Protein AF-A0A357LAF7-F1 (afdb_monomer)

Foldseek 3Di:
DDFQKKWWFQPCAPNDRDIFIWTFHPDADPVRGTWTFGQDPPGTDGHPCRPVGHTPDIDHD

Solvent-accessible surface area (backbone atoms only — not comparable to full-atom values): 3640 Å² total; per-residue (Å²): 140,50,60,71,26,37,40,30,29,21,76,46,47,94,81,46,88,42,75,47,65,34,34,32,34,83,51,68,38,98,87,77,42,50,19,22,44,34,62,82,78,92,49,79,41,80,37,79,53,78,74,76,45,52,72,75,47,77,48,70,135

Radius of gyration: 11.18 Å; Cα contacts (8 Å, |Δi|>4): 128; chains: 1; bounding box: 29×18×24 Å

Mean predicted aligned error: 2.83 Å

Structure (mmCIF, N/CA/C/O backbone):
data_AF-A0A357LAF7-F1
#
_entry.id   AF-A0A357LAF7-F1
#
loop_
_atom_site.group_PDB
_atom_site.id
_atom_site.type_symbol
_atom_site.label_atom_id
_atom_site.label_alt_id
_atom_site.label_comp_id
_atom_site.label_asym_id
_atom_site.label_entity_id
_atom_site.label_seq_id
_atom_site.pdbx_PDB_ins_code
_atom_site.Cartn_x
_atom_site.Cartn_y
_atom_site.Cartn_z
_atom_site.occupancy
_atom_site.B_iso_or_equiv
_atom_site.auth_seq_id
_atom_site.auth_comp_id
_atom_site.auth_asym_id
_atom_site.auth_atom_id
_atom_site.pdbx_PDB_model_num
ATOM 1 N N . TYR A 1 1 ? -9.553 -3.816 5.315 1.00 93.56 1 TYR A N 1
ATOM 2 C CA . TYR A 1 1 ? -8.969 -2.559 4.819 1.00 93.56 1 TYR A CA 1
ATOM 3 C C . TYR A 1 1 ? -10.092 -1.691 4.321 1.00 93.56 1 TYR A C 1
ATOM 5 O O . TYR A 1 1 ? -10.909 -2.171 3.544 1.00 93.56 1 TYR A O 1
ATOM 13 N N . ARG A 1 2 ? -10.185 -0.478 4.849 1.00 96.88 2 ARG A N 1
ATOM 14 C CA . ARG A 1 2 ? -11.201 0.513 4.496 1.00 96.88 2 ARG A CA 1
ATOM 15 C C . ARG A 1 2 ? -10.516 1.689 3.815 1.00 96.88 2 ARG A C 1
ATOM 17 O O . ARG A 1 2 ? -9.364 1.975 4.134 1.00 96.88 2 ARG A O 1
ATOM 24 N N . ALA A 1 3 ? -11.227 2.371 2.921 1.00 97.69 3 ALA A N 1
ATOM 25 C CA . ALA A 1 3 ? -10.721 3.595 2.314 1.00 97.69 3 ALA A CA 1
ATOM 26 C C . ALA A 1 3 ? -10.230 4.573 3.402 1.00 97.69 3 ALA A C 1
ATOM 28 O O . ALA A 1 3 ? -10.852 4.693 4.470 1.00 97.69 3 ALA A O 1
ATOM 29 N N . GLY A 1 4 ? -9.075 5.190 3.153 1.00 97.81 4 GLY A N 1
ATOM 30 C CA . GLY A 1 4 ? -8.375 6.068 4.092 1.00 97.81 4 GLY A CA 1
ATOM 31 C C . GLY A 1 4 ? -7.474 5.359 5.111 1.00 97.81 4 GLY A C 1
ATOM 32 O O . GLY A 1 4 ? -6.714 6.039 5.791 1.00 97.81 4 GLY A O 1
ATOM 33 N N . ASP A 1 5 ? -7.506 4.022 5.218 1.00 98.50 5 ASP A N 1
ATOM 34 C CA . ASP A 1 5 ? -6.490 3.308 6.004 1.00 98.50 5 ASP A CA 1
ATOM 35 C C . ASP A 1 5 ? -5.098 3.561 5.395 1.00 98.50 5 ASP A C 1
ATOM 37 O O . ASP A 1 5 ? -4.913 3.451 4.178 1.00 98.50 5 ASP A O 1
ATOM 41 N N . ILE A 1 6 ? -4.108 3.827 6.246 1.00 98.25 6 ILE A N 1
ATOM 42 C CA . ILE A 1 6 ? -2.693 3.878 5.872 1.00 98.25 6 ILE A CA 1
ATOM 43 C C . ILE A 1 6 ? -2.079 2.518 6.187 1.00 98.25 6 ILE A C 1
ATOM 45 O O . ILE A 1 6 ? -2.252 1.976 7.280 1.00 98.25 6 ILE A O 1
ATOM 49 N N . VAL A 1 7 ? -1.352 1.957 5.231 1.00 98.12 7 VAL A N 1
ATOM 50 C CA . VAL A 1 7 ? -0.634 0.689 5.377 1.00 98.12 7 VAL A CA 1
ATOM 51 C C . VAL A 1 7 ? 0.857 0.926 5.204 1.00 98.12 7 VAL A C 1
ATOM 53 O O . VAL A 1 7 ? 1.263 1.712 4.350 1.00 98.12 7 VAL A O 1
ATOM 56 N N . ALA A 1 8 ? 1.660 0.258 6.027 1.00 97.00 8 ALA A N 1
ATOM 57 C CA . ALA A 1 8 ? 3.114 0.305 5.977 1.00 97.00 8 ALA A CA 1
ATOM 58 C C . ALA A 1 8 ? 3.677 -1.089 5.672 1.00 97.00 8 ALA A C 1
ATOM 60 O O . ALA A 1 8 ? 3.171 -2.093 6.180 1.00 97.00 8 ALA A O 1
ATOM 61 N N . TRP A 1 9 ? 4.729 -1.141 4.859 1.00 96.50 9 TRP A N 1
ATOM 62 C CA . TRP A 1 9 ? 5.418 -2.362 4.442 1.00 96.50 9 TRP A CA 1
ATOM 63 C C . TRP A 1 9 ? 6.929 -2.276 4.661 1.00 96.50 9 TRP A C 1
ATOM 65 O O . TRP A 1 9 ? 7.502 -1.185 4.674 1.00 96.50 9 TRP A O 1
ATOM 75 N N . SER A 1 10 ? 7.580 -3.444 4.710 1.00 95.38 10 SER A N 1
ATOM 76 C CA . SER A 1 10 ? 9.000 -3.594 4.362 1.00 95.38 10 SER A CA 1
ATOM 77 C C . SER A 1 10 ? 9.120 -4.207 2.964 1.00 95.38 10 SER A C 1
ATOM 79 O O . SER A 1 10 ? 8.785 -5.376 2.771 1.00 95.38 10 SER A O 1
ATOM 81 N N . LEU A 1 11 ? 9.619 -3.446 1.983 1.00 94.19 11 LEU A N 1
ATOM 82 C CA . LEU A 1 11 ? 9.783 -3.930 0.602 1.00 94.19 11 LEU A CA 1
ATOM 83 C C . LEU A 1 11 ? 10.921 -4.953 0.453 1.00 94.19 11 LEU A C 1
ATOM 85 O O . LEU A 1 11 ? 10.941 -5.715 -0.511 1.00 94.19 11 LEU A O 1
ATOM 89 N N . GLU A 1 12 ? 11.863 -4.974 1.395 1.00 92.00 12 GLU A N 1
ATOM 90 C CA . GLU A 1 12 ? 12.948 -5.965 1.468 1.00 92.00 12 GLU A CA 1
ATOM 91 C C . GLU A 1 12 ? 12.599 -7.161 2.371 1.00 92.00 12 GLU A C 1
ATOM 93 O O . GLU A 1 12 ? 13.364 -8.126 2.461 1.00 92.00 12 GLU A O 1
ATOM 98 N N . GLY A 1 13 ? 11.434 -7.131 3.026 1.00 84.31 13 GLY A N 1
ATOM 99 C CA . GLY A 1 13 ? 11.007 -8.159 3.968 1.00 84.31 13 GLY A CA 1
ATOM 100 C C . GLY A 1 13 ? 12.017 -8.348 5.101 1.00 84.31 13 GLY A C 1
ATOM 101 O O . GLY A 1 13 ? 12.360 -7.386 5.781 1.00 84.31 13 GLY A O 1
ATOM 102 N N . GLY A 1 14 ? 12.477 -9.588 5.301 1.00 78.31 14 GLY A N 1
ATOM 103 C CA . GLY A 1 14 ? 13.474 -9.943 6.321 1.00 78.31 14 GLY A CA 1
ATOM 104 C C . GLY A 1 14 ? 14.936 -9.747 5.899 1.00 78.31 14 GLY A C 1
ATOM 105 O O . GLY A 1 14 ? 15.829 -10.073 6.672 1.00 78.31 14 GLY A O 1
ATOM 106 N N . LYS A 1 15 ? 15.198 -9.262 4.677 1.00 85.06 15 LYS A N 1
ATOM 107 C CA . LYS A 1 15 ? 16.562 -9.097 4.136 1.00 85.06 15 LYS A CA 1
ATOM 108 C C . LYS A 1 15 ? 17.144 -7.696 4.352 1.00 85.06 15 LYS A C 1
ATOM 110 O O . LYS A 1 15 ? 18.294 -7.464 4.001 1.00 85.06 15 LYS A O 1
ATOM 115 N N . GLY A 1 16 ? 16.356 -6.778 4.903 1.00 81.88 16 GLY A N 1
ATOM 116 C CA . GLY A 1 16 ? 16.727 -5.384 5.108 1.00 81.88 16 GLY A CA 1
ATOM 117 C C . GLY A 1 16 ? 15.501 -4.523 5.402 1.00 81.88 16 GLY A C 1
ATOM 118 O O . GLY A 1 16 ? 14.370 -5.017 5.426 1.00 81.88 16 GLY A O 1
ATOM 119 N N . PHE A 1 17 ? 15.721 -3.237 5.668 1.00 80.62 17 PHE A N 1
ATOM 120 C CA . PHE A 1 17 ? 14.658 -2.297 6.011 1.00 80.62 17 PHE A CA 1
ATOM 121 C C . PHE A 1 17 ? 14.498 -1.249 4.911 1.00 80.62 17 PHE A C 1
ATOM 123 O O . PHE A 1 17 ? 15.116 -0.186 4.936 1.00 80.62 17 PHE A O 1
ATOM 130 N N . ARG A 1 18 ? 13.618 -1.551 3.952 1.00 93.00 18 ARG A N 1
ATOM 131 C CA . ARG A 1 18 ? 13.169 -0.605 2.924 1.00 93.00 18 ARG A CA 1
ATOM 132 C C . ARG A 1 18 ? 11.703 -0.242 3.174 1.00 93.00 18 ARG A C 1
ATOM 134 O O . ARG A 1 18 ? 10.819 -0.891 2.603 1.00 93.00 18 ARG A O 1
ATOM 141 N N . PRO A 1 19 ? 11.428 0.730 4.062 1.00 94.81 19 PRO A N 1
ATOM 142 C CA . PRO A 1 19 ? 10.069 1.075 4.448 1.00 94.81 19 PRO A CA 1
ATOM 143 C C . PRO A 1 19 ? 9.311 1.696 3.277 1.00 94.81 19 PRO A C 1
ATOM 145 O O . PRO A 1 19 ? 9.859 2.468 2.489 1.00 94.81 19 PRO A O 1
ATOM 148 N N . HIS A 1 20 ? 8.025 1.380 3.178 1.00 96.94 20 HIS A N 1
ATOM 149 C CA . HIS A 1 20 ? 7.128 2.038 2.239 1.00 96.94 20 HIS A CA 1
ATOM 150 C C . HIS A 1 20 ? 5.723 2.141 2.818 1.00 96.94 20 HIS A C 1
ATOM 152 O O . HIS A 1 20 ? 5.334 1.320 3.645 1.00 96.94 20 HIS A O 1
ATOM 158 N N . ILE A 1 21 ? 4.958 3.131 2.367 1.00 97.56 21 ILE A N 1
ATOM 159 C CA . I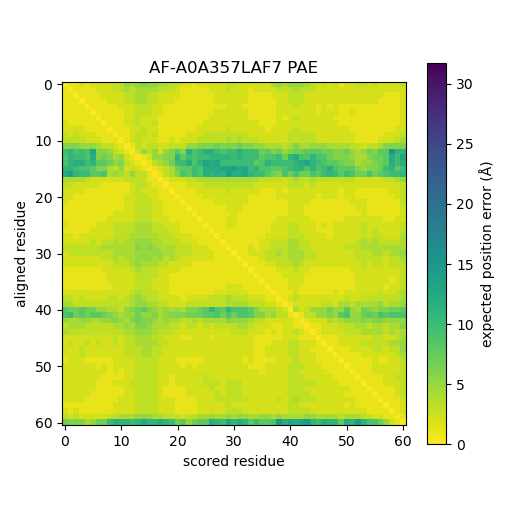LE A 1 21 ? 3.569 3.326 2.780 1.00 97.56 21 ILE A CA 1
ATOM 160 C C . ILE A 1 21 ? 2.648 3.409 1.571 1.00 97.56 21 ILE A C 1
ATOM 162 O O . ILE A 1 21 ? 3.062 3.774 0.472 1.00 97.56 21 ILE A O 1
ATOM 166 N N . GLY A 1 22 ? 1.377 3.110 1.786 1.00 97.50 22 GLY A N 1
ATOM 167 C CA . GLY A 1 22 ? 0.330 3.364 0.814 1.00 97.50 22 GLY A CA 1
ATOM 168 C C . GLY A 1 22 ? -0.991 3.655 1.499 1.00 97.50 22 GLY A C 1
ATOM 169 O O . GLY A 1 22 ? -1.183 3.366 2.682 1.00 97.50 22 GLY A O 1
ATOM 170 N N . VAL A 1 23 ? -1.903 4.238 0.734 1.00 98.25 23 VAL A N 1
ATOM 171 C CA . VAL A 1 23 ? -3.246 4.575 1.203 1.00 98.25 23 VAL A CA 1
ATOM 172 C C . VAL A 1 23 ? -4.236 3.627 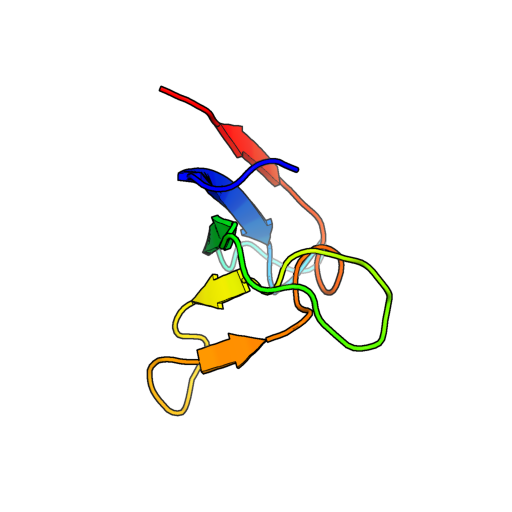0.547 1.00 98.25 23 VAL A C 1
ATOM 174 O O . VAL A 1 23 ? -4.247 3.454 -0.675 1.00 98.25 23 VAL A O 1
ATOM 177 N N . VAL A 1 24 ? -5.070 2.998 1.367 1.00 98.38 24 VAL A N 1
ATOM 178 C CA . VAL A 1 24 ? -6.180 2.175 0.896 1.00 98.38 24 VAL 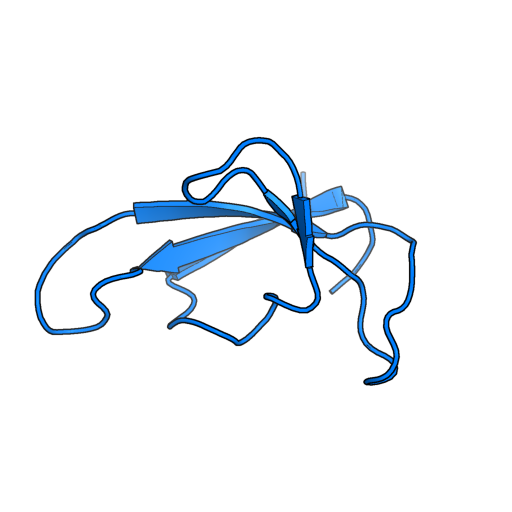A CA 1
ATOM 179 C C . VAL A 1 24 ? -7.215 3.091 0.255 1.00 98.38 24 VAL A C 1
ATOM 181 O O . VAL A 1 24 ? -7.711 4.022 0.890 1.00 98.38 24 VAL A O 1
ATOM 184 N N . THR A 1 25 ? -7.554 2.821 -1.002 1.00 98.38 25 THR A N 1
ATOM 185 C CA . THR A 1 25 ? -8.571 3.586 -1.735 1.00 98.38 25 THR A CA 1
ATOM 186 C C . THR A 1 25 ? -9.947 2.934 -1.631 1.00 98.38 25 THR A C 1
ATOM 188 O O . THR A 1 25 ? -10.104 1.840 -1.092 1.00 98.38 25 THR A O 1
ATOM 191 N N . ASP A 1 26 ? -10.960 3.615 -2.143 1.00 98.06 26 ASP A N 1
ATOM 192 C CA . ASP A 1 26 ? -12.316 3.100 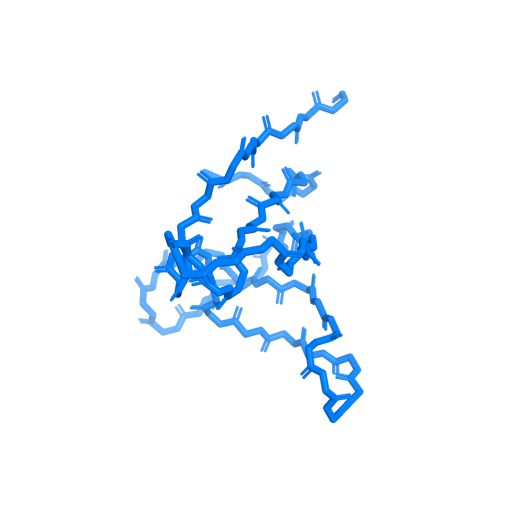-2.333 1.00 98.06 26 ASP A CA 1
ATOM 193 C C . ASP A 1 26 ? -12.481 2.293 -3.636 1.00 98.06 26 ASP A C 1
ATOM 195 O O . ASP A 1 26 ? -13.491 1.614 -3.823 1.0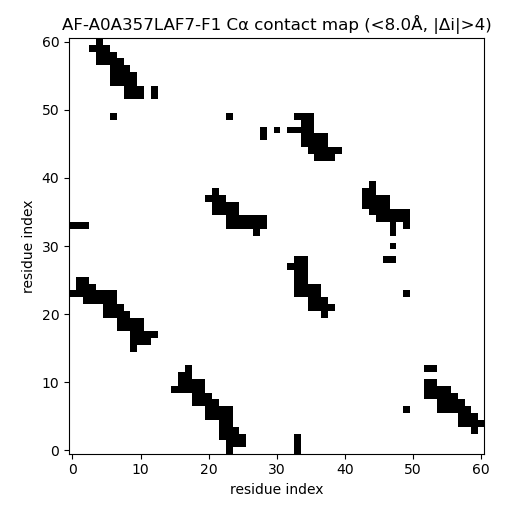0 98.06 26 ASP A O 1
ATOM 199 N N . ARG A 1 27 ? -11.486 2.307 -4.533 1.00 98.25 27 ARG A N 1
ATOM 200 C CA . ARG A 1 27 ? -11.533 1.555 -5.791 1.00 98.25 27 ARG A CA 1
ATOM 201 C C . ARG A 1 27 ? -11.214 0.087 -5.567 1.00 98.25 27 ARG A C 1
ATOM 203 O O . ARG A 1 27 ? -10.176 -0.247 -5.005 1.00 98.25 27 ARG A O 1
ATOM 210 N N . ILE A 1 28 ? -12.061 -0.798 -6.081 1.00 97.62 28 ILE A N 1
ATOM 211 C CA . ILE A 1 28 ? -11.877 -2.247 -5.976 1.00 97.62 28 ILE A CA 1
ATOM 212 C C . ILE A 1 28 ? -11.181 -2.786 -7.230 1.00 97.62 28 ILE A C 1
ATOM 214 O O . ILE A 1 28 ? -11.578 -2.500 -8.358 1.00 97.62 28 ILE A O 1
ATOM 218 N N . GLY A 1 29 ? -10.109 -3.552 -7.030 1.00 96.81 29 GLY A N 1
ATOM 219 C CA . GLY A 1 29 ? -9.388 -4.236 -8.098 1.00 96.81 29 GLY A CA 1
ATOM 220 C C . GLY A 1 29 ? -10.037 -5.563 -8.495 1.00 96.81 29 GLY A C 1
ATOM 221 O O . GLY A 1 29 ? -10.956 -6.053 -7.845 1.00 96.81 29 GLY A O 1
ATOM 222 N N . ARG A 1 30 ? -9.487 -6.213 -9.528 1.00 95.88 30 ARG A N 1
ATOM 223 C CA . ARG A 1 30 ? -9.980 -7.514 -10.029 1.00 95.88 30 ARG A CA 1
ATOM 224 C C . ARG A 1 30 ? -10.008 -8.624 -8.972 1.00 95.88 30 ARG A C 1
ATOM 226 O O . ARG A 1 30 ? -10.800 -9.546 -9.087 1.00 95.88 30 ARG A O 1
ATOM 233 N N . SER A 1 31 ? -9.162 -8.534 -7.946 1.00 94.88 31 SER A N 1
ATOM 234 C CA . SER A 1 31 ? -9.112 -9.487 -6.830 1.00 94.88 31 SER A CA 1
ATOM 235 C C . SER A 1 31 ? -10.223 -9.294 -5.788 1.00 94.88 31 SER A C 1
ATOM 237 O O . SER A 1 31 ? -10.200 -9.962 -4.757 1.00 94.88 31 SER A O 1
ATOM 239 N N . GLY A 1 32 ? -11.150 -8.350 -5.995 1.00 96.56 32 GLY A N 1
ATOM 240 C CA . GLY A 1 32 ? -12.190 -7.999 -5.021 1.00 96.56 32 GLY A CA 1
ATOM 241 C C . GLY A 1 32 ? -11.669 -7.206 -3.816 1.00 96.56 32 GLY A C 1
ATOM 242 O O . GLY A 1 32 ? -12.401 -6.979 -2.857 1.00 96.56 32 GLY A O 1
ATOM 243 N N . ARG A 1 33 ? -10.401 -6.777 -3.843 1.00 96.31 33 ARG A N 1
ATOM 244 C CA . ARG A 1 33 ? -9.748 -6.017 -2.768 1.00 96.31 33 ARG A CA 1
ATOM 245 C C . ARG A 1 33 ? -9.577 -4.547 -3.161 1.00 96.31 33 ARG A C 1
ATOM 247 O O . ARG A 1 33 ? -9.407 -4.268 -4.351 1.00 96.31 33 ARG A O 1
ATOM 254 N N . PRO A 1 34 ? -9.550 -3.620 -2.188 1.00 98.19 34 PRO A N 1
ATOM 255 C CA . PRO A 1 34 ? -9.183 -2.235 -2.446 1.00 98.19 34 PRO A CA 1
ATOM 256 C C . PRO A 1 34 ? -7.828 -2.109 -3.149 1.00 98.19 34 PRO A C 1
ATOM 258 O O . PRO A 1 34 ? -6.863 -2.793 -2.795 1.00 98.19 34 PRO A O 1
ATOM 261 N N . LEU A 1 35 ? -7.753 -1.208 -4.124 1.00 98.31 35 LEU A N 1
ATOM 262 C CA . LEU A 1 35 ? -6.503 -0.749 -4.705 1.00 98.31 35 LEU A CA 1
ATOM 263 C C . LEU A 1 35 ? -5.795 0.180 -3.721 1.00 98.31 35 LEU A C 1
ATO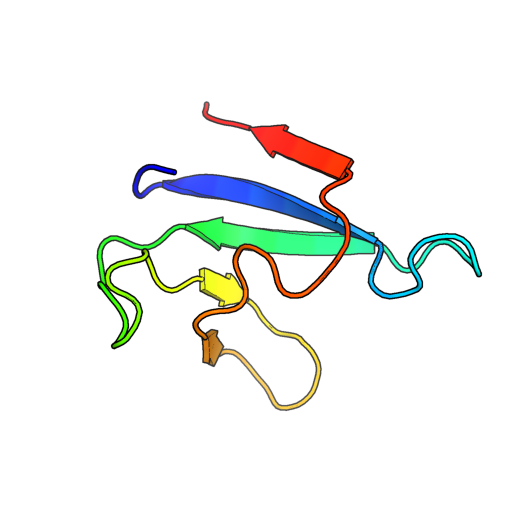M 265 O O . LEU A 1 35 ? -6.415 0.894 -2.928 1.00 98.31 35 LEU A O 1
ATOM 269 N N . ILE A 1 36 ? -4.478 0.179 -3.812 1.00 98.25 36 ILE A N 1
ATOM 270 C CA . ILE A 1 36 ? -3.582 1.013 -3.034 1.00 98.25 36 ILE A CA 1
ATOM 271 C C . ILE A 1 36 ? -3.106 2.164 -3.905 1.00 98.25 36 ILE A C 1
ATOM 273 O O . ILE A 1 36 ? -2.576 1.921 -4.989 1.00 98.25 36 ILE A O 1
ATOM 277 N N . ALA A 1 37 ? -3.227 3.389 -3.398 1.00 98.06 37 ALA A N 1
ATOM 278 C CA . ALA A 1 37 ? -2.480 4.534 -3.897 1.00 98.06 37 ALA A CA 1
ATOM 279 C C . ALA A 1 37 ? -1.088 4.544 -3.254 1.00 98.06 37 ALA A C 1
ATOM 281 O O . ALA A 1 37 ? -0.962 4.611 -2.030 1.00 98.06 37 ALA A O 1
ATOM 282 N N . HIS A 1 38 ? -0.048 4.441 -4.075 1.00 97.00 38 HIS A N 1
ATOM 283 C CA . HIS A 1 38 ? 1.344 4.478 -3.630 1.00 97.00 38 HIS A CA 1
ATOM 284 C C . HIS A 1 38 ? 2.264 4.936 -4.773 1.00 97.00 38 HIS A C 1
ATOM 286 O O . HIS A 1 38 ? 1.829 5.072 -5.917 1.00 97.00 38 HIS A O 1
ATOM 292 N N . ASN A 1 39 ? 3.543 5.166 -4.478 1.00 95.44 39 ASN A N 1
ATOM 293 C CA . ASN A 1 39 ? 4.545 5.548 -5.476 1.00 95.44 39 ASN A CA 1
ATOM 294 C C . ASN A 1 39 ? 5.811 4.698 -5.303 1.00 95.44 39 ASN A C 1
ATOM 296 O O . ASN A 1 39 ? 6.826 5.159 -4.786 1.00 95.44 39 ASN A O 1
ATOM 300 N N . ILE A 1 40 ? 5.729 3.421 -5.690 1.00 92.50 40 ILE A N 1
ATOM 301 C CA . ILE A 1 40 ? 6.914 2.555 -5.772 1.00 92.50 40 ILE A CA 1
ATOM 302 C C . ILE A 1 40 ? 7.483 2.691 -7.183 1.00 92.50 40 ILE A C 1
ATOM 304 O O . ILE A 1 40 ? 6.936 2.130 -8.134 1.00 92.50 40 ILE A O 1
ATOM 308 N N . GLY A 1 41 ? 8.592 3.420 -7.309 1.00 86.31 41 GLY A N 1
ATOM 309 C CA . GLY A 1 41 ? 9.331 3.557 -8.563 1.00 86.31 41 GLY A CA 1
ATOM 310 C C . GLY A 1 41 ? 8.675 4.519 -9.557 1.00 86.31 41 GLY A C 1
ATOM 311 O O . GLY A 1 41 ? 8.752 5.727 -9.377 1.00 86.31 41 GLY A O 1
ATOM 312 N N . ALA A 1 42 ? 8.094 3.984 -10.636 1.00 88.50 42 ALA A N 1
ATOM 313 C CA . ALA A 1 42 ? 7.699 4.688 -11.868 1.00 88.50 42 ALA A CA 1
ATOM 314 C C . ALA A 1 42 ? 6.464 5.617 -11.742 1.00 88.50 42 ALA A C 1
ATOM 316 O O . ALA A 1 42 ? 5.515 5.529 -12.535 1.00 88.50 42 ALA A O 1
ATOM 317 N N . GLY A 1 43 ? 6.479 6.503 -10.748 1.00 93.69 43 GLY A N 1
ATOM 318 C CA . GLY A 1 43 ? 5.439 7.482 -10.457 1.00 93.69 43 GLY A CA 1
ATOM 319 C C . GLY A 1 43 ? 4.245 6.913 -9.677 1.00 93.69 43 GLY A C 1
ATOM 320 O O . GLY A 1 43 ? 4.180 5.710 -9.407 1.00 93.69 43 GLY A O 1
ATOM 321 N N . PRO A 1 44 ? 3.272 7.773 -9.319 1.00 94.69 44 PRO A N 1
ATOM 322 C CA . PRO A 1 44 ? 2.087 7.373 -8.567 1.00 94.69 44 PRO A CA 1
ATOM 323 C C . PRO A 1 44 ? 1.275 6.301 -9.301 1.00 94.69 44 PRO A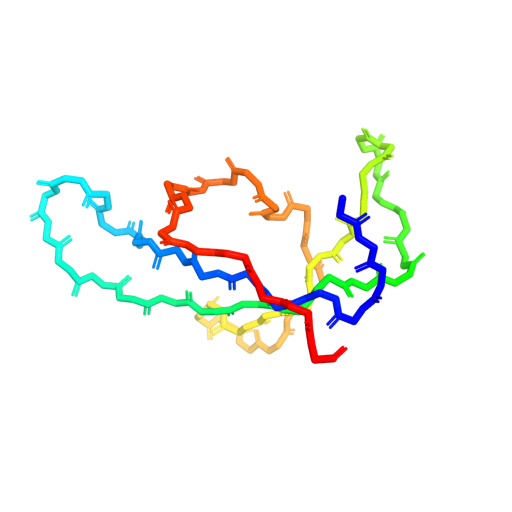 C 1
ATOM 325 O O . PRO A 1 44 ? 1.002 6.419 -10.500 1.00 94.69 44 PRO A O 1
ATOM 328 N N . LYS A 1 45 ? 0.861 5.257 -8.579 1.00 95.38 45 LYS A N 1
ATOM 329 C CA . LYS A 1 45 ? 0.053 4.150 -9.101 1.00 95.38 45 LYS A CA 1
ATOM 330 C C . LYS A 1 45 ? -1.112 3.833 -8.175 1.00 95.38 45 LYS A C 1
ATOM 332 O O . LYS A 1 45 ? -0.998 3.911 -6.953 1.00 95.38 45 LYS A O 1
ATOM 337 N N . LEU A 1 46 ? -2.203 3.383 -8.793 1.00 96.62 46 LEU A N 1
ATOM 338 C CA . LEU A 1 46 ? -3.232 2.578 -8.147 1.00 96.62 46 LEU A CA 1
ATOM 339 C C . LEU A 1 46 ? -2.955 1.108 -8.470 1.00 96.62 46 LEU A C 1
ATOM 341 O O . LEU A 1 46 ? -3.070 0.701 -9.626 1.00 96.62 46 LEU A O 1
ATOM 345 N N . LYS A 1 47 ? -2.567 0.314 -7.471 1.00 95.88 47 LYS A N 1
ATOM 346 C CA . LYS A 1 47 ? -2.186 -1.097 -7.659 1.00 95.88 47 LYS A CA 1
ATOM 347 C C . LYS A 1 47 ? -2.850 -1.981 -6.613 1.00 95.88 47 LYS A C 1
ATOM 349 O O . LYS A 1 47 ? -3.064 -1.562 -5.481 1.00 95.88 47 LYS A O 1
ATOM 354 N N . GLY A 1 48 ? -3.132 -3.234 -6.960 1.00 96.44 48 GLY A N 1
ATOM 355 C CA . GLY A 1 48 ? -3.567 -4.261 -6.007 1.00 96.44 48 GLY A CA 1
ATOM 356 C C . GLY A 1 48 ? -2.442 -4.731 -5.078 1.00 96.44 48 GLY A C 1
ATOM 357 O O . GLY A 1 48 ? -2.240 -5.927 -4.963 1.00 96.44 48 GLY A O 1
ATOM 358 N N . ALA A 1 49 ? -1.715 -3.802 -4.451 1.00 95.00 49 ALA A N 1
ATOM 359 C CA . ALA A 1 49 ? -0.470 -4.060 -3.729 1.00 95.00 49 ALA A CA 1
ATOM 360 C C . ALA A 1 49 ? -0.644 -4.373 -2.236 1.00 95.00 49 ALA A C 1
ATOM 362 O O . ALA A 1 49 ? 0.328 -4.491 -1.496 1.00 95.00 49 ALA A O 1
ATOM 363 N N . LEU A 1 50 ? -1.894 -4.475 -1.781 1.00 96.50 50 LEU A N 1
ATOM 364 C CA . LEU A 1 50 ? -2.260 -4.511 -0.368 1.00 96.50 50 LEU A CA 1
ATOM 365 C C . LEU A 1 50 ? -1.523 -5.599 0.433 1.00 96.50 50 LEU A C 1
ATOM 367 O O . LEU A 1 50 ? -1.222 -5.393 1.605 1.00 96.50 50 LEU A O 1
ATOM 371 N N . PHE A 1 51 ? -1.209 -6.722 -0.214 1.00 95.69 51 PHE A N 1
ATOM 372 C CA . PHE A 1 51 ? -0.519 -7.869 0.378 1.00 95.69 51 PHE A CA 1
ATOM 373 C C . PHE A 1 51 ? 0.716 -8.304 -0.431 1.00 95.69 51 PHE A C 1
ATOM 375 O O . PHE A 1 51 ? 1.155 -9.441 -0.294 1.00 95.69 51 PHE A O 1
ATOM 382 N N . ASP A 1 52 ? 1.261 -7.428 -1.284 1.00 94.38 52 ASP A N 1
ATOM 383 C CA . ASP A 1 52 ? 2.424 -7.756 -2.130 1.00 94.38 52 ASP A CA 1
ATOM 384 C C . ASP A 1 52 ? 3.725 -7.857 -1.309 1.00 94.38 52 ASP A C 1
ATOM 386 O O . ASP A 1 52 ? 4.669 -8.525 -1.729 1.00 94.38 52 ASP A O 1
ATOM 390 N N . TRP A 1 53 ? 3.776 -7.210 -0.137 1.00 94.19 53 TRP A N 1
ATOM 391 C CA . TRP A 1 53 ? 4.934 -7.184 0.763 1.00 94.19 53 TRP A CA 1
ATOM 392 C C . TRP A 1 53 ? 4.526 -7.384 2.227 1.00 94.19 53 TRP A C 1
ATOM 394 O O . TRP A 1 53 ? 3.374 -7.108 2.583 1.00 94.19 53 TRP A O 1
ATOM 404 N N . PRO A 1 54 ? 5.460 -7.811 3.102 1.00 94.00 54 PRO A N 1
ATOM 405 C CA . PRO A 1 54 ? 5.214 -7.904 4.536 1.00 94.00 54 PRO A CA 1
ATOM 406 C C . PRO A 1 54 ? 4.732 -6.573 5.112 1.00 94.00 54 PRO A C 1
ATOM 408 O O . PRO A 1 54 ? 5.424 -5.556 5.020 1.00 94.00 54 PRO A O 1
ATOM 411 N N . MET A 1 55 ? 3.538 -6.586 5.705 1.00 94.69 55 MET A N 1
ATOM 412 C CA . MET A 1 55 ? 2.991 -5.428 6.404 1.00 94.69 55 MET A CA 1
ATOM 413 C C . MET A 1 55 ? 3.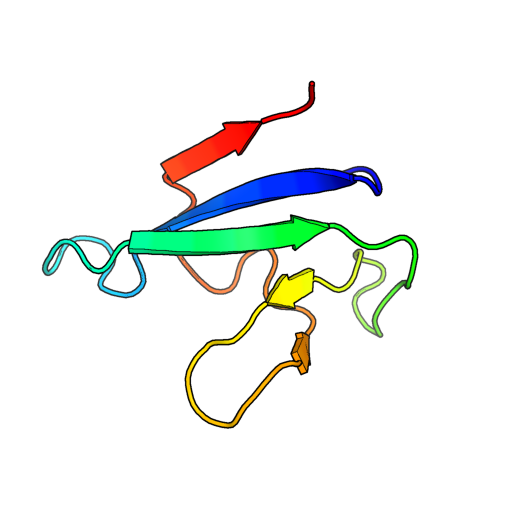671 -5.259 7.758 1.00 94.69 55 MET A C 1
ATOM 415 O O . MET A 1 55 ? 3.740 -6.198 8.546 1.00 94.69 55 MET A O 1
ATOM 419 N N . THR A 1 56 ? 4.130 -4.043 8.027 1.00 95.38 56 THR A N 1
ATOM 420 C CA . THR A 1 56 ? 4.718 -3.641 9.310 1.00 95.38 56 THR A CA 1
ATOM 421 C C . THR A 1 56 ? 3.741 -2.831 10.158 1.00 95.38 56 THR A C 1
ATOM 423 O O . THR A 1 56 ? 3.945 -2.695 11.360 1.00 95.38 56 THR A O 1
ATOM 426 N N . GLY A 1 57 ? 2.652 -2.332 9.564 1.00 96.25 57 GLY A N 1
ATOM 427 C CA . GLY A 1 57 ? 1.616 -1.613 10.294 1.00 96.25 57 GLY A CA 1
ATOM 428 C C . GLY A 1 57 ? 0.387 -1.282 9.453 1.00 96.25 57 GLY A C 1
ATOM 429 O O . GLY A 1 57 ? 0.428 -1.248 8.220 1.00 96.25 57 GLY A O 1
ATOM 430 N N . ARG A 1 58 ? -0.718 -1.017 10.150 1.00 97.62 58 ARG A N 1
ATOM 431 C CA . ARG A 1 58 ? -1.959 -0.468 9.599 1.00 97.62 58 ARG A CA 1
ATOM 432 C C . ARG A 1 58 ? -2.480 0.585 10.567 1.00 97.62 58 ARG A C 1
ATOM 434 O O . ARG A 1 58 ? -2.667 0.289 11.743 1.00 97.62 58 ARG A O 1
ATOM 441 N N . TYR A 1 59 ? -2.767 1.769 10.049 1.00 98.00 59 TYR A N 1
ATOM 442 C CA . TYR A 1 59 ? -3.196 2.922 10.828 1.00 98.00 59 TYR A CA 1
ATOM 443 C C . TYR A 1 59 ? -4.489 3.484 10.252 1.00 98.00 59 TYR A C 1
ATOM 445 O O . TYR A 1 59 ? -4.688 3.506 9.035 1.00 98.00 59 TYR A O 1
ATOM 453 N N . ARG A 1 60 ? -5.369 3.941 11.137 1.00 95.44 60 ARG A N 1
ATOM 454 C CA . ARG A 1 60 ? -6.565 4.693 10.782 1.00 95.44 60 ARG A CA 1
ATOM 455 C C . ARG A 1 60 ? -6.705 5.826 11.804 1.00 95.44 60 ARG A C 1
ATOM 457 O O . ARG A 1 60 ? -6.863 5.493 12.978 1.00 95.44 60 ARG A O 1
ATOM 464 N N . PRO A 1 61 ? -6.549 7.093 11.390 1.00 79.12 61 PRO A N 1
ATOM 465 C CA . PRO A 1 61 ? -6.843 8.231 12.250 1.00 79.12 61 PRO A CA 1
ATOM 466 C C . PRO A 1 61 ? -8.345 8.342 12.542 1.00 79.12 61 PRO A C 1
ATOM 468 O O . PRO A 1 61 ? -9.15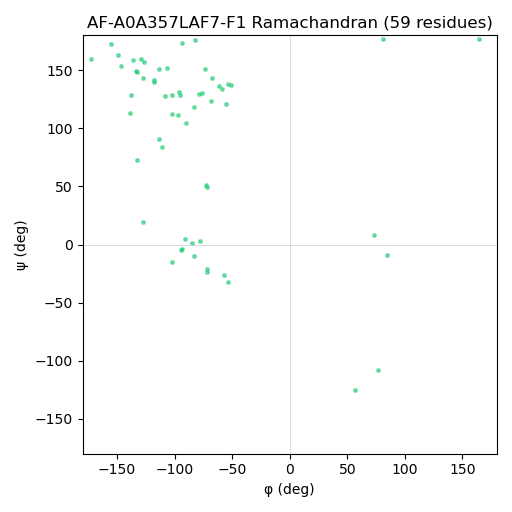3 7.745 11.785 1.00 79.12 61 PRO A O 1
#

Nearest PDB structures (foldseek):
  6bph-assembly1_A-2  TM=4.425E-01  e=5.559E+00  Homo sapiens
  4qqg-assembly3_C  TM=4.145E-01  e=5.559E+00  Homo sapiens
  7qfz-assembly1_A  TM=3.572E-01  e=2.587E+00  Escherichia fergusonii ATCC 35469
  6vpv-assembly1_E  TM=3.172E-01  e=3.086E+00  Cyanobacterium aponinum 0216

pLDDT: mean 94.54, std 4.9, range [78.31, 98.5]

Sequence (61 aa):
YRAGDIVAWSLEGGKGFRPHIGVVTDRIGRSGRPLIAHNIGAGPKLKGALFDWPMTGRYRP

Secondary structure (DSSP, 8-state):
--TT-EEEEETTGGG---EEEEEEEEEE-TTSSEEEEE-SSSS-EEES-TTSS-EEEEE--